Protein AF-A0A2Z2NK24-F1 (afdb_monomer)

Nearest PDB structures (foldseek):
  7zwc-assembly1_b  TM=3.150E-01  e=9.916E+00  Homo sapiens

Secondary structure (DSSP, 8-state):
-HHHHHHHHHHHHHHHHHHHHHHHHHHHHHS-HHHHHHTTB-HHHHHH-GGGTT-B-HHHHHHHHTT-TTTS-HHHHHHHHHHS-HHHHHHTT--GGGHHHHHHH--TT---TTSS---

Structure (mmCIF, N/CA/C/O backbone):
data_AF-A0A2Z2NK24-F1
#
_entry.id   AF-A0A2Z2NK24-F1
#
loop_
_atom_site.group_PDB
_atom_site.id
_atom_site.type_symbol
_atom_site.label_atom_id
_atom_site.label_alt_id
_atom_site.label_comp_id
_atom_site.label_asym_id
_atom_site.label_entity_id
_atom_site.label_seq_id
_atom_site.pdbx_PDB_ins_code
_atom_site.Cartn_x
_atom_site.Cartn_y
_atom_site.Cartn_z
_atom_site.occupancy
_atom_site.B_iso_or_equiv
_atom_site.auth_seq_id
_atom_site.auth_comp_id
_atom_site.auth_asym_id
_atom_site.auth_atom_id
_atom_site.pdbx_PDB_model_num
ATOM 1 N N . MET A 1 1 ? 9.407 29.960 6.168 1.00 57.56 1 MET A N 1
ATOM 2 C CA . MET A 1 1 ? 10.498 28.958 6.122 1.00 57.56 1 MET A CA 1
ATOM 3 C C . MET A 1 1 ? 10.018 27.529 6.436 1.00 57.56 1 MET A C 1
ATOM 5 O O . MET A 1 1 ? 10.221 26.653 5.610 1.00 57.56 1 MET A O 1
ATOM 9 N N . PHE A 1 2 ? 9.273 27.287 7.526 1.00 61.75 2 PHE A N 1
ATOM 10 C CA . PHE A 1 2 ? 8.741 25.956 7.913 1.00 61.75 2 PHE A CA 1
ATOM 11 C C . PHE A 1 2 ? 7.934 25.195 6.830 1.00 61.75 2 PHE A C 1
ATOM 13 O O . PHE A 1 2 ? 8.001 23.972 6.742 1.00 61.75 2 PHE A O 1
ATOM 20 N N . LYS A 1 3 ? 7.172 25.903 5.984 1.00 63.47 3 LYS A N 1
ATOM 21 C CA . LYS A 1 3 ? 6.334 25.298 4.926 1.00 63.47 3 LYS A CA 1
ATOM 22 C C . LYS A 1 3 ? 7.154 24.696 3.775 1.00 63.47 3 LYS A C 1
ATOM 24 O O . LYS A 1 3 ? 6.764 23.678 3.219 1.00 63.47 3 LYS A O 1
ATOM 29 N N . VAL A 1 4 ? 8.310 25.286 3.467 1.00 71.12 4 VAL A N 1
ATOM 30 C CA . VAL A 1 4 ? 9.213 24.805 2.408 1.00 71.12 4 VAL A CA 1
ATOM 31 C C . VAL A 1 4 ? 9.842 23.469 2.812 1.00 71.12 4 VAL A C 1
ATOM 33 O O . VAL A 1 4 ? 9.826 22.529 2.025 1.00 71.12 4 VAL A O 1
ATOM 36 N N . PHE A 1 5 ? 10.283 23.340 4.068 1.00 68.75 5 PHE A N 1
ATOM 37 C CA . PHE A 1 5 ? 10.809 22.080 4.603 1.00 68.75 5 PHE A CA 1
ATOM 38 C C . PHE A 1 5 ? 9.767 20.956 4.615 1.00 68.75 5 PHE A C 1
ATOM 40 O O . PHE A 1 5 ? 10.086 19.834 4.231 1.00 68.75 5 PHE A O 1
ATOM 47 N N . LYS A 1 6 ? 8.510 21.252 4.980 1.00 67.31 6 LYS A N 1
ATOM 48 C CA . LYS A 1 6 ? 7.413 20.269 4.916 1.00 67.31 6 LYS A CA 1
ATOM 49 C C . LYS A 1 6 ? 7.168 19.773 3.487 1.00 67.31 6 LYS A C 1
ATOM 51 O O . LYS A 1 6 ? 7.069 18.570 3.276 1.00 67.31 6 LYS A O 1
ATOM 56 N N . ASN A 1 7 ? 7.135 20.677 2.508 1.00 73.31 7 ASN A N 1
ATOM 57 C CA . ASN A 1 7 ? 6.953 20.304 1.103 1.00 73.31 7 ASN A CA 1
ATOM 58 C C . ASN A 1 7 ? 8.132 19.473 0.570 1.00 73.31 7 ASN A C 1
ATOM 60 O O . ASN A 1 7 ? 7.927 18.530 -0.190 1.00 73.31 7 ASN A O 1
ATOM 64 N N . MET A 1 8 ? 9.361 19.792 0.987 1.00 74.69 8 MET A N 1
ATOM 65 C CA . MET A 1 8 ? 10.560 19.047 0.597 1.00 74.69 8 MET A CA 1
ATOM 66 C C . MET A 1 8 ? 10.581 17.641 1.206 1.00 74.69 8 MET A C 1
ATOM 68 O O . MET A 1 8 ? 10.863 16.678 0.498 1.00 74.69 8 MET A O 1
ATOM 72 N N . ALA A 1 9 ? 10.209 17.506 2.483 1.00 73.25 9 ALA A N 1
ATOM 73 C CA . ALA A 1 9 ? 10.065 16.211 3.145 1.00 73.25 9 ALA A CA 1
ATOM 74 C C . ALA A 1 9 ? 9.001 15.340 2.458 1.00 73.25 9 ALA A C 1
ATOM 76 O O . ALA A 1 9 ? 9.265 14.182 2.149 1.00 73.25 9 ALA A O 1
ATOM 77 N N . GLN A 1 10 ? 7.843 15.918 2.120 1.00 74.06 10 GLN A N 1
ATOM 78 C CA . GLN A 1 10 ? 6.794 15.224 1.365 1.00 74.06 10 GLN A CA 1
ATOM 79 C C . GLN A 1 10 ? 7.254 14.817 -0.042 1.00 74.06 10 GLN A C 1
ATOM 81 O O . GLN A 1 10 ? 6.934 13.726 -0.512 1.00 74.06 10 GLN A O 1
ATOM 86 N N . GLY A 1 11 ? 8.007 15.678 -0.732 1.00 77.94 11 GLY A N 1
ATOM 87 C CA . GLY A 1 11 ? 8.591 15.357 -2.035 1.00 77.94 11 GLY A CA 1
ATOM 88 C C . GLY A 1 11 ? 9.585 14.198 -1.951 1.00 77.94 11 GLY A C 1
ATOM 89 O O . GLY A 1 11 ? 9.530 13.276 -2.764 1.00 77.94 11 GLY A O 1
ATOM 90 N N . TYR A 1 12 ? 10.442 14.207 -0.931 1.00 79.88 12 TYR A N 1
ATOM 91 C CA . TYR A 1 12 ? 11.410 13.146 -0.674 1.00 79.88 12 TYR A CA 1
ATOM 92 C C . TYR A 1 12 ? 10.738 11.816 -0.319 1.00 79.88 12 TYR A C 1
ATOM 94 O O . TYR A 1 12 ? 11.111 10.781 -0.861 1.00 79.88 12 TYR A O 1
ATOM 102 N N . GLU A 1 13 ? 9.708 11.835 0.525 1.00 75.62 13 GLU A N 1
ATOM 103 C CA . GLU A 1 13 ? 8.930 10.646 0.882 1.00 75.62 13 GLU A CA 1
ATOM 104 C C . GLU A 1 13 ? 8.256 10.023 -0.347 1.00 75.62 13 GLU A C 1
ATOM 106 O O . GLU A 1 13 ? 8.347 8.812 -0.572 1.00 75.62 13 GLU A O 1
ATOM 111 N N . ARG A 1 14 ? 7.642 10.852 -1.202 1.00 80.81 14 ARG A N 1
ATOM 112 C CA . ARG A 1 14 ? 7.060 10.402 -2.476 1.00 80.81 14 ARG A CA 1
ATOM 113 C C . ARG A 1 14 ? 8.117 9.807 -3.397 1.00 80.81 14 ARG A C 1
ATOM 115 O O . ARG A 1 14 ? 7.885 8.746 -3.971 1.00 80.81 14 ARG A O 1
ATOM 122 N N . TYR A 1 15 ? 9.271 10.459 -3.515 1.00 83.81 15 TYR A N 1
ATOM 123 C CA . TYR A 1 15 ? 10.386 9.971 -4.322 1.00 83.81 15 TYR A CA 1
ATOM 124 C C . TYR A 1 15 ? 10.916 8.625 -3.811 1.00 83.81 15 TYR A C 1
ATOM 126 O O . TYR A 1 15 ? 11.055 7.687 -4.592 1.00 83.81 15 TYR A O 1
ATOM 134 N N . MET A 1 16 ? 11.154 8.498 -2.504 1.00 88.00 16 MET A N 1
ATOM 135 C CA . MET A 1 16 ? 11.626 7.257 -1.884 1.00 88.00 16 MET A CA 1
ATOM 136 C C . MET A 1 16 ? 10.602 6.132 -2.016 1.00 88.00 16 MET A C 1
ATOM 138 O O . MET A 1 16 ? 10.975 5.005 -2.330 1.00 88.00 16 MET A O 1
ATOM 142 N N . THR A 1 17 ? 9.312 6.436 -1.871 1.00 86.94 17 THR A N 1
ATOM 143 C CA . THR A 1 17 ? 8.231 5.466 -2.087 1.00 86.94 17 THR A CA 1
ATOM 144 C C . THR A 1 17 ? 8.193 4.996 -3.538 1.00 86.94 17 THR A C 1
ATOM 146 O O . THR A 1 17 ? 8.135 3.795 -3.799 1.00 86.94 17 THR A O 1
ATOM 149 N N . LEU A 1 18 ? 8.264 5.925 -4.496 1.00 86.88 18 LEU A N 1
ATOM 150 C CA . LEU A 1 18 ? 8.297 5.602 -5.920 1.00 86.88 18 LEU A CA 1
ATOM 151 C C . LEU A 1 18 ? 9.512 4.727 -6.251 1.00 86.88 18 LEU A C 1
ATOM 153 O O . LEU A 1 18 ? 9.369 3.694 -6.900 1.00 86.88 18 LEU A O 1
ATOM 157 N N . ARG A 1 19 ? 10.693 5.103 -5.754 1.00 89.81 19 ARG A N 1
ATOM 158 C CA . ARG A 1 19 ? 11.936 4.361 -5.971 1.00 89.81 19 ARG A CA 1
ATOM 159 C C . ARG A 1 19 ? 11.895 2.974 -5.333 1.00 89.81 19 ARG A C 1
ATOM 161 O O . ARG A 1 19 ? 12.295 2.006 -5.971 1.00 89.81 19 ARG A O 1
ATOM 168 N N . GLY A 1 20 ? 11.361 2.867 -4.119 1.00 89.94 20 GLY A N 1
ATOM 169 C CA . GLY A 1 20 ? 11.149 1.592 -3.439 1.00 89.94 20 GLY A CA 1
ATOM 170 C C . GLY A 1 20 ? 10.230 0.669 -4.235 1.00 89.94 20 GLY A C 1
ATOM 171 O O . GLY A 1 20 ? 10.556 -0.499 -4.424 1.00 89.94 20 GLY A O 1
ATOM 172 N N . ARG A 1 21 ? 9.133 1.201 -4.790 1.00 92.38 21 ARG A N 1
ATOM 173 C CA . ARG A 1 21 ? 8.241 0.437 -5.674 1.00 92.38 21 ARG A CA 1
ATOM 174 C C . ARG A 1 21 ? 8.967 -0.028 -6.933 1.00 92.38 21 AR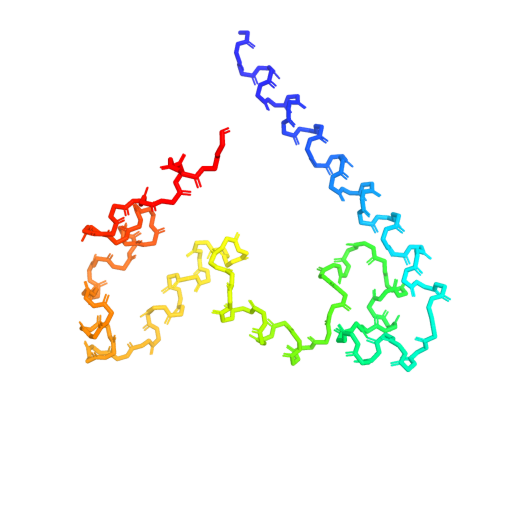G A C 1
ATOM 176 O O . ARG A 1 21 ? 8.876 -1.203 -7.259 1.00 92.38 21 ARG A O 1
ATOM 183 N N . ILE A 1 22 ? 9.723 0.840 -7.608 1.00 91.19 22 ILE A N 1
ATOM 184 C CA . ILE A 1 22 ? 10.498 0.458 -8.805 1.00 91.19 22 ILE A CA 1
ATOM 185 C C . ILE A 1 22 ? 11.414 -0.737 -8.502 1.00 91.19 22 ILE A C 1
ATOM 187 O O . ILE A 1 22 ? 11.353 -1.743 -9.204 1.00 91.19 22 ILE A O 1
ATOM 191 N N . LEU A 1 23 ? 12.189 -0.668 -7.418 1.00 90.69 23 LEU A N 1
ATOM 192 C CA . LEU A 1 23 ? 13.096 -1.752 -7.026 1.00 90.69 23 LEU A CA 1
ATOM 193 C C . LEU A 1 23 ? 12.344 -3.032 -6.637 1.00 90.69 23 LEU A C 1
ATOM 195 O O . LEU A 1 23 ? 12.729 -4.126 -7.046 1.00 90.69 23 LEU A O 1
ATOM 199 N N . ALA A 1 24 ? 11.248 -2.904 -5.885 1.00 92.56 24 ALA A N 1
ATOM 200 C CA . ALA A 1 24 ? 10.410 -4.041 -5.518 1.00 92.56 24 ALA A CA 1
ATOM 201 C C . ALA A 1 24 ? 9.829 -4.730 -6.762 1.00 92.56 24 ALA A C 1
ATOM 203 O O . ALA A 1 24 ? 9.846 -5.954 -6.844 1.00 92.56 24 ALA A O 1
ATOM 204 N N . ARG A 1 25 ? 9.379 -3.959 -7.760 1.00 94.25 25 ARG A N 1
ATOM 205 C CA . ARG A 1 25 ? 8.895 -4.484 -9.043 1.00 94.25 25 ARG A CA 1
ATOM 206 C C . ARG A 1 25 ? 9.967 -5.286 -9.757 1.00 94.25 25 ARG A C 1
ATOM 208 O O . ARG A 1 25 ? 9.695 -6.390 -10.208 1.00 94.25 25 ARG A O 1
ATOM 215 N N . GLU A 1 26 ? 11.167 -4.725 -9.883 1.00 93.25 26 GLU A N 1
ATOM 216 C CA . GLU A 1 26 ? 12.286 -5.397 -10.546 1.00 93.25 26 GLU A CA 1
ATOM 217 C C . GLU A 1 26 ? 12.627 -6.719 -9.861 1.00 93.25 26 GLU A C 1
ATOM 219 O O . GLU A 1 26 ? 12.864 -7.716 -10.538 1.00 93.25 26 GLU A O 1
ATOM 224 N N . HIS A 1 27 ? 12.604 -6.745 -8.527 1.00 92.50 27 HIS A N 1
ATOM 225 C CA . HIS A 1 27 ? 12.814 -7.969 -7.768 1.00 92.50 27 HIS A CA 1
ATOM 226 C C . HIS A 1 27 ? 11.685 -8.984 -7.996 1.00 92.50 27 HIS A C 1
ATOM 228 O O . HIS A 1 27 ? 11.953 -10.140 -8.304 1.00 92.50 27 HIS A O 1
ATOM 234 N N . LEU A 1 28 ? 10.424 -8.557 -7.899 1.00 92.56 28 LEU A N 1
ATOM 235 C CA . LEU A 1 28 ? 9.260 -9.428 -8.086 1.00 92.56 28 LEU A CA 1
ATOM 236 C C . LEU A 1 28 ? 9.167 -9.983 -9.513 1.00 92.56 28 LEU A C 1
ATOM 238 O O . LEU A 1 28 ? 8.809 -11.138 -9.694 1.00 92.56 28 LEU A O 1
ATOM 242 N N . LEU A 1 29 ? 9.551 -9.211 -10.533 1.00 93.62 29 LEU A N 1
ATOM 243 C CA . LEU A 1 29 ? 9.591 -9.688 -11.920 1.00 93.62 29 LEU A CA 1
ATOM 244 C C . LEU A 1 29 ? 10.633 -10.793 -12.155 1.00 93.62 29 LEU A C 1
ATOM 246 O O . LEU A 1 29 ? 10.505 -11.546 -13.123 1.00 93.62 29 LEU A O 1
ATOM 250 N N . ARG A 1 30 ? 11.651 -10.897 -11.291 1.00 93.31 30 ARG A N 1
ATOM 251 C CA . ARG A 1 30 ? 12.636 -11.990 -11.313 1.00 93.31 30 ARG A CA 1
ATOM 252 C C . ARG A 1 30 ? 12.139 -13.250 -10.608 1.00 93.31 30 ARG A C 1
ATOM 254 O O . ARG A 1 30 ? 12.725 -14.307 -10.816 1.00 93.31 30 ARG A O 1
ATOM 261 N N . CYS A 1 31 ? 11.103 -13.149 -9.776 1.00 92.19 31 CYS A N 1
ATOM 262 C CA . CYS A 1 31 ? 10.500 -14.308 -9.131 1.00 92.19 31 CYS A CA 1
ATOM 263 C C . CYS A 1 31 ? 9.705 -15.143 -10.143 1.00 92.19 31 CYS A C 1
ATOM 265 O O . CYS A 1 31 ? 9.209 -14.636 -11.155 1.00 92.19 31 CYS A O 1
ATOM 267 N N . ASP A 1 32 ? 9.592 -16.434 -9.844 1.00 93.12 32 ASP A N 1
ATOM 268 C CA . ASP A 1 32 ? 8.776 -17.370 -10.610 1.00 93.12 32 ASP A CA 1
ATOM 269 C C . ASP A 1 32 ? 7.279 -17.111 -10.385 1.00 93.12 32 ASP A C 1
ATOM 271 O O . ASP A 1 32 ? 6.868 -16.657 -9.312 1.00 93.12 32 ASP A O 1
ATOM 275 N N . ASP A 1 33 ? 6.453 -17.424 -11.382 1.00 87.44 33 ASP A N 1
ATOM 276 C CA . ASP A 1 33 ? 5.010 -17.179 -11.329 1.00 87.44 33 ASP A CA 1
ATOM 277 C C . ASP A 1 33 ? 4.328 -17.962 -10.205 1.00 87.44 33 ASP A C 1
ATOM 279 O O . ASP A 1 33 ? 3.402 -17.443 -9.578 1.00 87.44 33 ASP A O 1
ATOM 283 N N . ARG A 1 34 ? 4.827 -19.160 -9.871 1.00 89.12 34 ARG A N 1
ATOM 284 C CA . ARG A 1 34 ? 4.305 -19.928 -8.736 1.00 89.12 34 ARG A CA 1
ATOM 285 C C . ARG A 1 34 ? 4.566 -19.219 -7.410 1.00 89.12 34 ARG A C 1
ATOM 287 O O . ARG A 1 34 ? 3.658 -19.067 -6.603 1.00 89.12 34 ARG A O 1
ATOM 294 N N . MET A 1 35 ? 5.782 -18.706 -7.221 1.00 91.38 35 MET A N 1
ATOM 295 C CA . MET A 1 35 ? 6.154 -17.954 -6.019 1.00 91.38 35 MET A CA 1
ATOM 296 C C . MET A 1 35 ? 5.344 -16.656 -5.887 1.00 91.38 35 MET A C 1
ATOM 298 O O . MET A 1 35 ? 4.962 -16.270 -4.780 1.00 91.38 35 MET A O 1
ATOM 302 N N . LEU A 1 36 ? 5.078 -15.978 -7.009 1.00 91.56 36 LEU A N 1
ATOM 303 C CA . LEU A 1 36 ? 4.243 -14.778 -7.033 1.00 91.56 36 LEU A CA 1
ATOM 304 C C . LEU A 1 36 ? 2.798 -15.092 -6.641 1.00 91.56 36 LEU A C 1
ATOM 306 O O . LEU A 1 36 ? 2.252 -14.389 -5.790 1.00 91.56 36 LEU A O 1
ATOM 310 N N . ALA A 1 37 ? 2.215 -16.153 -7.203 1.00 86.12 37 ALA A N 1
ATOM 311 C CA . ALA A 1 37 ? 0.862 -16.591 -6.880 1.00 86.12 37 ALA A CA 1
ATOM 312 C C . ALA A 1 37 ? 0.729 -16.984 -5.401 1.00 86.12 37 ALA A C 1
ATOM 314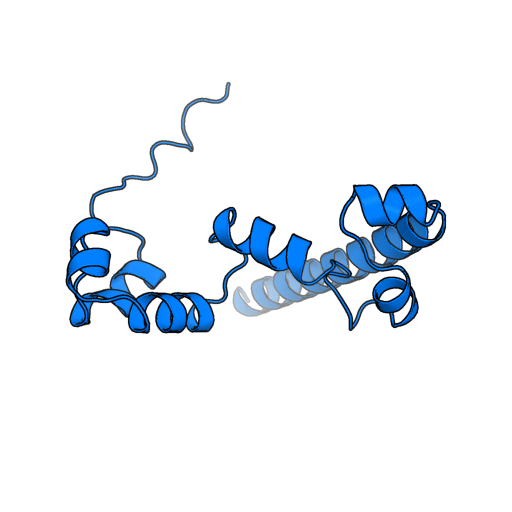 O O . ALA A 1 37 ? -0.160 -16.475 -4.719 1.00 86.12 37 ALA A O 1
ATOM 315 N N . ASP A 1 38 ? 1.671 -17.777 -4.878 1.00 88.31 38 ASP A N 1
ATOM 316 C CA . ASP A 1 38 ? 1.707 -18.186 -3.465 1.00 88.31 38 ASP A CA 1
ATOM 317 C C . ASP A 1 38 ? 1.818 -16.974 -2.515 1.00 88.31 38 ASP A C 1
ATOM 319 O O . ASP A 1 38 ? 1.311 -16.988 -1.395 1.00 88.31 38 ASP A O 1
ATOM 323 N N . SER A 1 39 ? 2.452 -15.891 -2.976 1.00 85.88 39 SER A N 1
ATOM 324 C CA . SER A 1 39 ? 2.618 -14.635 -2.229 1.00 85.88 39 SER A CA 1
ATOM 325 C C . SER A 1 39 ? 1.484 -13.615 -2.459 1.00 85.88 39 SER A C 1
ATOM 327 O O . SER A 1 39 ? 1.513 -12.511 -1.895 1.00 85.88 39 SER A O 1
ATOM 329 N N . GLY A 1 40 ? 0.502 -13.947 -3.305 1.00 89.00 40 GLY A N 1
ATOM 330 C CA . GLY A 1 40 ? -0.640 -13.095 -3.646 1.00 89.00 40 GLY A CA 1
ATOM 331 C C . GLY A 1 40 ? -0.317 -11.911 -4.569 1.00 89.00 40 GLY A C 1
ATOM 332 O O . GLY A 1 40 ? -0.999 -10.885 -4.511 1.00 89.00 40 GLY A O 1
ATOM 333 N N . PHE A 1 41 ? 0.735 -12.006 -5.389 1.00 92.00 41 PHE A N 1
ATOM 334 C CA . PHE A 1 41 ? 1.107 -11.003 -6.394 1.00 92.00 41 PHE A CA 1
ATOM 335 C C . PHE A 1 41 ? 0.660 -11.415 -7.802 1.00 92.00 41 PHE A C 1
ATOM 337 O O . PHE A 1 41 ? 0.721 -12.582 -8.176 1.00 92.00 41 PHE A O 1
ATOM 344 N N . SER A 1 42 ? 0.256 -10.435 -8.613 1.00 92.31 42 SER A N 1
ATOM 345 C CA . SER A 1 42 ? -0.151 -10.639 -10.007 1.00 92.31 42 SER A CA 1
ATOM 346 C C . SER A 1 42 ? 0.959 -10.243 -10.979 1.00 92.31 42 SER A C 1
ATOM 348 O O . SER A 1 42 ? 1.370 -9.079 -11.039 1.00 92.31 42 SER A O 1
ATOM 350 N N . ARG A 1 43 ? 1.395 -11.204 -11.804 1.00 91.69 43 ARG A N 1
ATOM 351 C CA . ARG A 1 43 ? 2.370 -10.994 -12.889 1.00 91.69 43 ARG A CA 1
ATOM 352 C C . ARG A 1 43 ? 1.902 -9.924 -13.880 1.00 91.69 43 ARG A C 1
ATOM 354 O O . ARG A 1 43 ? 2.703 -9.089 -14.290 1.00 91.69 43 ARG A O 1
ATOM 361 N N . GLY A 1 44 ? 0.611 -9.918 -14.220 1.00 91.06 44 GLY A N 1
ATOM 362 C CA . GLY A 1 44 ? 0.028 -8.938 -15.142 1.00 91.06 44 GLY A CA 1
ATOM 363 C C . GLY A 1 44 ? 0.119 -7.508 -14.607 1.00 91.06 44 GLY A C 1
ATOM 364 O O . GLY A 1 44 ? 0.609 -6.621 -15.301 1.00 91.06 44 GLY A O 1
ATOM 365 N N . LEU A 1 45 ? -0.241 -7.298 -13.334 1.00 91.56 45 LEU A N 1
ATOM 366 C CA . LEU A 1 45 ? -0.146 -5.978 -12.697 1.00 91.56 45 LEU A CA 1
ATOM 367 C C . LEU A 1 45 ? 1.311 -5.516 -12.560 1.00 91.56 45 LEU A C 1
ATOM 369 O O . LEU A 1 45 ? 1.620 -4.342 -12.756 1.00 91.56 45 LEU A O 1
ATOM 373 N N . LEU A 1 46 ? 2.234 -6.438 -12.260 1.00 93.50 46 LEU A N 1
ATOM 374 C CA . LEU A 1 46 ? 3.663 -6.125 -12.252 1.00 93.50 46 LEU A CA 1
ATOM 375 C C . LEU A 1 46 ? 4.134 -5.655 -13.631 1.00 93.50 46 LEU A C 1
ATOM 377 O O . LEU A 1 46 ? 4.912 -4.708 -13.709 1.00 93.50 46 LEU A O 1
ATOM 381 N N . GLN A 1 47 ? 3.670 -6.261 -14.724 1.00 93.38 47 GLN A N 1
ATOM 382 C CA . GLN A 1 47 ? 4.052 -5.842 -16.075 1.00 93.38 47 GLN A CA 1
ATOM 383 C C . GLN A 1 47 ? 3.526 -4.446 -16.427 1.00 93.38 47 GLN A C 1
ATOM 385 O O . GLN A 1 47 ? 4.298 -3.663 -16.978 1.00 93.38 47 GLN A O 1
ATOM 390 N N . GLU A 1 48 ? 2.304 -4.098 -16.012 1.00 92.12 48 GLU A N 1
ATOM 391 C CA . GLU A 1 48 ? 1.686 -2.777 -16.232 1.00 92.12 48 GLU A CA 1
ATOM 392 C C . GLU A 1 48 ? 2.509 -1.615 -15.641 1.00 92.12 48 GLU A C 1
ATOM 394 O O . GLU A 1 48 ? 2.543 -0.519 -16.197 1.00 92.12 48 GLU A O 1
ATOM 399 N N . GLY A 1 49 ? 3.255 -1.863 -14.560 1.00 90.75 49 GLY A N 1
ATOM 400 C CA . GLY A 1 49 ? 4.200 -0.894 -14.002 1.00 90.75 49 GLY A CA 1
ATOM 401 C C . GLY A 1 49 ? 3.771 -0.313 -12.660 1.00 90.75 49 GLY A C 1
ATOM 402 O O . GLY A 1 49 ? 2.841 -0.783 -12.019 1.00 90.75 49 GLY A O 1
ATOM 403 N N . VAL A 1 50 ? 4.481 0.716 -12.188 1.00 90.12 50 VAL A N 1
ATOM 404 C CA . VAL A 1 50 ? 4.295 1.295 -10.836 1.00 90.12 50 VAL A CA 1
ATOM 405 C C . VAL A 1 50 ? 2.946 1.984 -10.634 1.00 90.12 50 VAL A C 1
ATOM 407 O O . VAL A 1 50 ? 2.501 2.119 -9.494 1.00 90.12 50 VAL A O 1
ATOM 410 N N . SER A 1 51 ? 2.263 2.351 -11.716 1.00 87.88 51 SER A N 1
ATOM 411 C CA . SER A 1 51 ? 0.881 2.837 -11.687 1.00 87.88 51 SER A CA 1
ATOM 412 C C . SER A 1 51 ? -0.106 1.792 -11.161 1.00 87.88 51 SER A C 1
ATOM 414 O O . SER A 1 51 ? -1.048 2.166 -10.474 1.00 87.88 51 SER A O 1
ATOM 416 N N . ALA A 1 52 ? 0.144 0.503 -11.410 1.00 89.62 52 ALA A N 1
ATOM 417 C CA . ALA A 1 52 ? -0.707 -0.611 -10.987 1.00 89.62 52 ALA A CA 1
ATOM 418 C C . ALA A 1 52 ? -0.408 -1.115 -9.559 1.00 89.62 52 ALA A C 1
ATOM 420 O O . ALA A 1 52 ? -0.846 -2.198 -9.157 1.00 89.62 52 ALA A O 1
ATOM 421 N N . TRP A 1 53 ? 0.372 -0.357 -8.776 1.00 85.56 53 TRP A N 1
ATOM 422 C CA . TRP A 1 53 ? 0.572 -0.644 -7.354 1.00 85.56 53 TRP A CA 1
ATOM 423 C C . TRP A 1 53 ? -0.796 -0.707 -6.648 1.00 85.56 53 TRP A C 1
ATOM 425 O O . TRP A 1 53 ? -1.578 0.232 -6.807 1.00 85.56 53 TRP A O 1
ATOM 435 N N . PRO A 1 54 ? -1.101 -1.749 -5.845 1.00 89.50 54 PRO A N 1
ATOM 436 C CA . PRO A 1 54 ? -0.171 -2.615 -5.104 1.00 89.50 54 PRO A CA 1
ATOM 437 C C . PRO A 1 54 ? 0.244 -3.950 -5.747 1.00 89.50 54 PRO A C 1
ATOM 439 O O . PRO A 1 54 ? 0.846 -4.771 -5.059 1.00 89.50 54 PRO A O 1
ATOM 442 N N . TRP A 1 55 ? -0.048 -4.197 -7.028 1.00 92.38 55 TRP A N 1
ATOM 443 C CA . TRP A 1 55 ? 0.280 -5.449 -7.744 1.00 92.38 55 TRP A CA 1
ATOM 444 C C . TRP A 1 55 ? -0.224 -6.750 -7.108 1.00 92.38 55 TRP A C 1
ATOM 446 O O . TRP A 1 55 ? 0.226 -7.838 -7.470 1.00 92.38 55 TRP A O 1
ATOM 456 N N . ARG A 1 56 ? -1.151 -6.660 -6.157 1.00 89.06 56 ARG A N 1
ATOM 457 C CA . ARG A 1 56 ? -1.753 -7.814 -5.490 1.00 89.06 56 ARG A CA 1
ATOM 458 C C . ARG A 1 56 ? -3.007 -8.265 -6.218 1.00 89.06 56 ARG A C 1
ATOM 460 O O . ARG A 1 56 ? -3.705 -7.433 -6.796 1.00 89.06 56 ARG A O 1
ATOM 467 N N . THR A 1 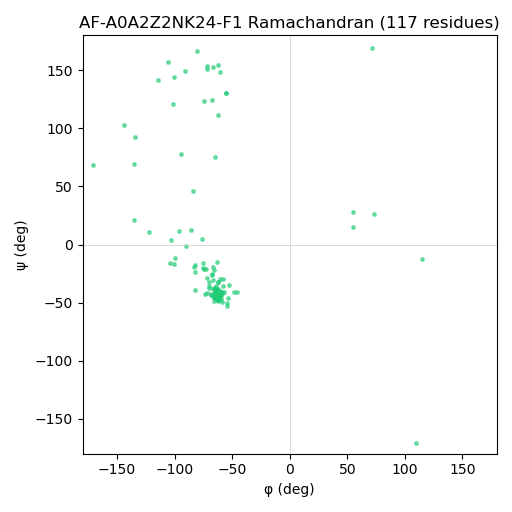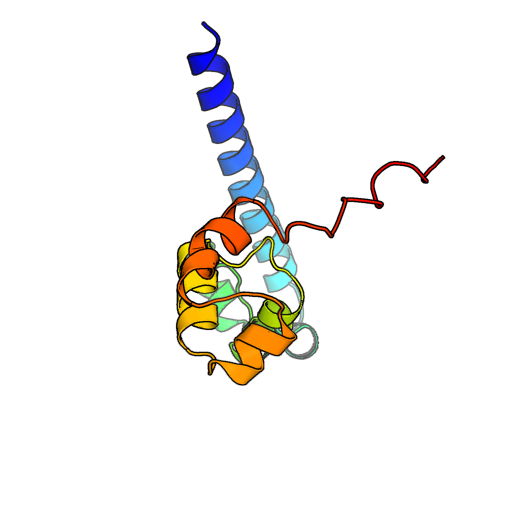57 ? -3.299 -9.560 -6.160 1.00 86.69 57 THR A N 1
ATOM 468 C CA . THR A 1 57 ? -4.598 -10.086 -6.601 1.00 86.69 57 THR A CA 1
ATOM 469 C C . THR A 1 57 ? -5.723 -9.494 -5.749 1.00 86.69 57 THR A C 1
ATOM 471 O O . THR A 1 57 ? -5.485 -9.094 -4.609 1.00 86.69 57 THR A O 1
ATOM 474 N N . MET A 1 58 ? -6.940 -9.425 -6.297 1.00 79.44 58 MET A N 1
ATOM 475 C CA . MET A 1 58 ? -8.108 -8.886 -5.584 1.00 79.44 58 MET A CA 1
ATOM 476 C C . MET A 1 58 ? -8.299 -9.591 -4.231 1.00 79.44 58 MET A C 1
ATOM 478 O O . MET A 1 58 ? -8.366 -8.941 -3.197 1.00 79.44 58 MET A O 1
ATOM 482 N N . GLU A 1 59 ? -8.202 -10.921 -4.224 1.00 78.25 59 GLU A N 1
ATOM 483 C CA . GLU A 1 59 ? -8.314 -11.759 -3.024 1.00 78.25 59 GLU A CA 1
ATOM 484 C C . GLU A 1 59 ? -7.265 -11.407 -1.953 1.00 78.25 59 GLU A C 1
ATOM 486 O O . GLU A 1 59 ? -7.577 -11.296 -0.767 1.00 78.25 59 GLU A O 1
ATOM 491 N N . ALA A 1 60 ? -6.013 -11.167 -2.360 1.00 78.50 60 ALA A N 1
ATOM 492 C CA . ALA A 1 60 ? -4.951 -10.765 -1.441 1.00 78.50 60 ALA A CA 1
ATOM 493 C C . ALA A 1 60 ? -5.120 -9.316 -0.945 1.00 78.50 60 ALA A C 1
ATOM 495 O O . ALA A 1 60 ? -4.682 -8.986 0.162 1.00 78.50 60 ALA A O 1
ATOM 496 N N . GLN A 1 61 ? -5.739 -8.437 -1.741 1.00 73.06 61 GLN A N 1
ATOM 497 C CA . GLN A 1 61 ? -6.076 -7.070 -1.332 1.00 73.06 61 GLN A CA 1
ATOM 498 C C . GLN A 1 61 ? -7.222 -7.055 -0.322 1.00 73.06 61 GLN A C 1
ATOM 500 O O . GLN A 1 61 ? -7.132 -6.350 0.684 1.00 73.06 61 GLN A O 1
ATOM 505 N N . ASP A 1 62 ? -8.249 -7.872 -0.534 1.00 70.19 62 ASP A N 1
ATOM 506 C CA . ASP A 1 62 ? -9.368 -8.000 0.395 1.00 70.19 62 ASP A CA 1
ATOM 507 C C . ASP A 1 62 ? -8.870 -8.536 1.740 1.00 70.19 62 ASP A C 1
ATOM 509 O O . ASP A 1 62 ? -9.069 -7.894 2.770 1.00 70.19 62 ASP A O 1
ATOM 513 N N . ALA A 1 63 ? -8.077 -9.615 1.732 1.00 68.75 63 ALA A N 1
ATOM 514 C CA . ALA A 1 63 ? -7.488 -10.193 2.942 1.00 68.75 63 ALA A CA 1
ATOM 515 C C . ALA A 1 63 ? -6.605 -9.203 3.732 1.00 68.75 63 ALA A C 1
ATOM 517 O O . ALA A 1 63 ? -6.601 -9.208 4.963 1.00 68.75 63 ALA A O 1
ATOM 518 N N . SER A 1 64 ? -5.872 -8.322 3.043 1.00 63.06 64 SER A N 1
ATOM 519 C CA . SER A 1 64 ? -5.021 -7.310 3.688 1.00 63.06 64 SER A CA 1
ATOM 520 C C . SER A 1 64 ? -5.785 -6.057 4.132 1.00 63.06 64 SER A C 1
ATOM 522 O O . SER A 1 64 ? -5.370 -5.396 5.089 1.00 63.06 64 SER A O 1
ATOM 524 N N . SER A 1 65 ? -6.934 -5.767 3.518 1.00 58.91 65 SER A N 1
ATOM 525 C CA . SER A 1 65 ? -7.817 -4.656 3.894 1.00 58.91 65 SER A CA 1
ATOM 526 C C . SER A 1 65 ? -8.473 -4.857 5.261 1.00 58.91 65 SER A C 1
ATOM 528 O O . SER A 1 65 ? -8.764 -3.876 5.945 1.00 58.91 65 SER A O 1
ATOM 530 N N . TYR A 1 66 ? -8.649 -6.103 5.703 1.00 54.84 66 TYR A N 1
ATOM 531 C CA . TYR A 1 66 ? -9.121 -6.404 7.059 1.00 54.84 66 TYR A CA 1
ATOM 532 C C . TYR A 1 66 ? -8.050 -6.177 8.140 1.00 54.84 66 TYR A C 1
ATOM 534 O O . TYR A 1 66 ? -8.393 -5.982 9.302 1.00 54.84 66 TYR A O 1
ATOM 542 N N . GLY A 1 67 ? -6.761 -6.175 7.775 1.00 48.78 67 GLY A N 1
ATOM 543 C CA . GLY A 1 67 ? -5.651 -6.196 8.734 1.00 48.78 67 GLY A CA 1
ATOM 544 C C . GLY A 1 67 ? -4.919 -4.871 8.952 1.00 48.78 67 GLY A C 1
ATOM 545 O O . GLY A 1 67 ? -4.178 -4.759 9.927 1.00 48.78 67 GLY A O 1
ATOM 546 N N . ASN A 1 68 ? -5.076 -3.867 8.078 1.00 49.84 68 ASN A N 1
ATOM 547 C CA . ASN A 1 68 ? -4.287 -2.636 8.184 1.00 49.84 68 ASN A CA 1
ATOM 548 C C . ASN A 1 68 ? -5.123 -1.348 8.022 1.00 49.84 68 ASN A C 1
ATOM 550 O O . ASN A 1 68 ? -5.274 -0.844 6.903 1.00 49.84 68 ASN A O 1
ATOM 554 N N . PRO A 1 69 ? -5.618 -0.754 9.127 1.00 51.81 69 PRO A N 1
ATOM 555 C CA . PRO A 1 69 ? -6.368 0.502 9.083 1.00 51.81 69 PRO A CA 1
ATOM 556 C C . PRO A 1 69 ? -5.535 1.688 8.568 1.00 51.81 69 PRO A C 1
ATOM 558 O O . PRO A 1 69 ? -6.112 2.695 8.173 1.00 51.81 69 PRO A O 1
ATOM 561 N N . ALA A 1 70 ? -4.199 1.579 8.508 1.00 52.00 70 ALA A N 1
ATOM 562 C CA . ALA A 1 70 ? -3.333 2.629 7.968 1.00 52.00 70 ALA A CA 1
ATOM 563 C C . ALA A 1 70 ? -3.350 2.718 6.428 1.00 52.00 70 ALA A C 1
ATOM 565 O O . ALA A 1 70 ? -2.900 3.720 5.874 1.00 52.00 70 ALA A O 1
ATOM 566 N N . LEU A 1 71 ? -3.849 1.687 5.730 1.00 51.75 71 LEU A N 1
ATOM 567 C CA . LEU A 1 71 ? -3.931 1.655 4.262 1.00 51.75 71 LEU A CA 1
ATOM 568 C C . LEU A 1 71 ? -5.329 1.980 3.722 1.00 51.75 71 LEU A C 1
ATOM 570 O O . LEU A 1 71 ? -5.454 2.327 2.546 1.00 51.75 71 LEU A O 1
ATOM 574 N N . LYS A 1 72 ? -6.378 1.915 4.554 1.00 60.00 72 LYS A N 1
ATOM 575 C CA . LYS A 1 72 ? -7.709 2.385 4.160 1.00 60.00 72 LYS A CA 1
ATOM 576 C C . LYS A 1 72 ? -7.721 3.909 4.166 1.00 60.00 72 LYS A C 1
ATOM 578 O O . LYS A 1 72 ? -7.436 4.549 5.175 1.00 60.00 72 LYS A O 1
ATOM 583 N N . SER A 1 73 ? -8.069 4.507 3.028 1.00 69.31 73 SER A N 1
ATOM 584 C CA . SER A 1 73 ? -8.307 5.948 2.979 1.00 69.31 73 SER A CA 1
ATOM 585 C C . SER A 1 73 ? -9.455 6.309 3.933 1.00 69.31 73 SER A C 1
ATOM 587 O O . SER A 1 73 ? -10.395 5.531 4.103 1.00 69.31 73 SER A O 1
ATOM 589 N N . ARG A 1 74 ? -9.417 7.510 4.528 1.00 72.31 74 ARG A N 1
ATOM 590 C CA . ARG A 1 74 ? -10.507 8.033 5.380 1.00 72.31 74 ARG A CA 1
ATOM 591 C C . ARG A 1 74 ? -11.876 7.882 4.708 1.00 72.31 74 ARG A C 1
ATOM 593 O O . ARG A 1 74 ? -12.843 7.503 5.356 1.00 72.31 74 ARG A O 1
ATOM 600 N N . ALA A 1 75 ? -11.945 8.143 3.402 1.00 74.81 75 ALA A N 1
ATOM 601 C CA . ALA A 1 75 ? -13.171 8.023 2.619 1.00 74.81 75 ALA A CA 1
ATOM 602 C C . ALA A 1 75 ? -13.678 6.574 2.534 1.00 74.81 75 ALA A C 1
ATOM 604 O O . ALA A 1 75 ? -14.875 6.339 2.701 1.00 74.81 75 ALA A O 1
ATOM 605 N N . GLN A 1 76 ? -12.777 5.606 2.337 1.00 76.38 76 GLN A N 1
ATOM 606 C CA . GLN A 1 76 ? -13.145 4.193 2.315 1.00 76.38 76 GLN A CA 1
ATOM 607 C C . GLN A 1 76 ? -13.624 3.730 3.692 1.00 76.38 76 GLN A C 1
ATOM 609 O O . GLN A 1 76 ? -14.681 3.123 3.794 1.00 76.38 76 GLN A O 1
ATOM 614 N N . ALA A 1 77 ? -12.912 4.097 4.760 1.00 79.75 77 ALA A N 1
ATOM 615 C CA . ALA A 1 77 ? -13.300 3.741 6.124 1.00 79.75 77 ALA A CA 1
ATOM 616 C C . ALA A 1 77 ? -14.685 4.296 6.507 1.00 79.75 77 ALA A C 1
ATOM 618 O O . ALA A 1 77 ? -15.489 3.590 7.106 1.00 79.75 77 ALA A O 1
ATOM 619 N N . ILE A 1 78 ? -14.995 5.540 6.120 1.00 83.44 78 ILE A N 1
ATOM 620 C CA . ILE A 1 78 ? -16.327 6.128 6.332 1.00 83.44 78 ILE A CA 1
ATOM 621 C C . ILE A 1 78 ? -17.391 5.383 5.518 1.00 83.44 78 ILE A C 1
ATOM 623 O O . ILE A 1 78 ? -18.489 5.163 6.021 1.00 83.44 78 ILE A O 1
ATOM 627 N N . THR A 1 79 ? -17.088 5.010 4.274 1.00 85.56 79 THR A N 1
ATOM 628 C CA . THR A 1 79 ? -18.029 4.292 3.398 1.00 85.56 79 THR A CA 1
ATOM 629 C C . THR A 1 79 ? -18.344 2.905 3.950 1.00 85.56 79 THR A C 1
ATOM 631 O O . THR A 1 79 ? -19.515 2.559 4.072 1.00 85.56 79 THR A O 1
ATOM 634 N N . ASP A 1 80 ? -17.316 2.168 4.370 1.00 82.38 80 ASP A N 1
ATOM 635 C CA . ASP A 1 80 ? -17.449 0.848 4.985 1.00 82.38 80 ASP A CA 1
ATOM 636 C C . ASP A 1 80 ? -18.254 0.928 6.294 1.00 82.38 80 ASP A C 1
ATOM 638 O O . ASP A 1 80 ? -19.1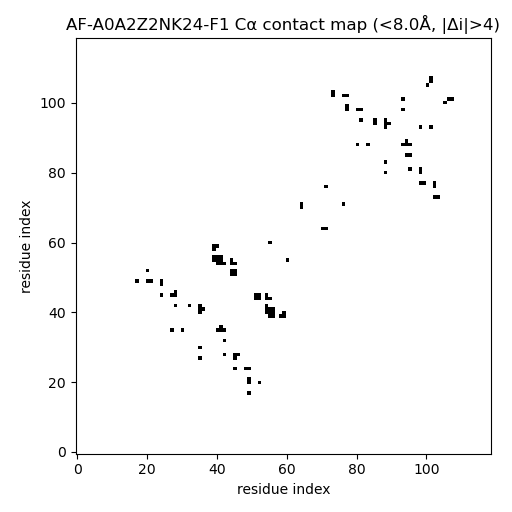80 0.158 6.507 1.00 82.38 80 ASP A O 1
ATOM 642 N N . LEU A 1 81 ? -17.978 1.902 7.168 1.00 86.38 81 LEU A N 1
ATOM 643 C CA . LEU A 1 81 ? -18.757 2.068 8.403 1.00 86.38 81 LEU A CA 1
ATOM 644 C C . LEU A 1 81 ? -20.204 2.496 8.125 1.00 86.38 81 LEU A C 1
ATOM 646 O O . LEU A 1 81 ? -21.110 2.146 8.875 1.00 86.38 81 LEU A O 1
ATOM 650 N N . LYS A 1 82 ? -20.456 3.241 7.044 1.00 87.44 82 LYS A N 1
ATOM 651 C CA . LYS A 1 82 ? -21.818 3.609 6.636 1.00 87.44 82 LYS A CA 1
ATOM 652 C C . LYS A 1 82 ? -22.598 2.432 6.042 1.00 87.44 82 LYS A C 1
ATOM 654 O O . LYS A 1 82 ? -23.827 2.512 6.041 1.00 87.44 82 LYS A O 1
ATOM 659 N N . SER A 1 83 ? -21.946 1.379 5.551 1.00 88.44 83 SER A N 1
ATOM 660 C CA . SER A 1 83 ? -22.644 0.190 5.044 1.00 88.44 83 SER A CA 1
ATOM 661 C C . SER A 1 83 ? -23.044 -0.795 6.146 1.00 88.44 83 SER A C 1
ATOM 663 O O . SER A 1 83 ? -23.968 -1.576 5.929 1.00 88.44 83 SER A O 1
ATOM 665 N N . LEU A 1 84 ? -22.422 -0.719 7.328 1.00 87.88 84 LEU A N 1
ATOM 666 C CA . LEU A 1 84 ? -22.801 -1.512 8.501 1.00 87.88 84 LEU A CA 1
ATOM 667 C C . LEU A 1 84 ? -24.188 -1.130 9.040 1.00 87.88 84 LEU A C 1
ATOM 669 O O . LEU A 1 84 ? -24.648 0.012 8.892 1.00 87.88 84 LEU A O 1
ATOM 673 N N . ASN A 1 85 ? -24.854 -2.088 9.686 1.00 87.94 85 ASN A N 1
ATOM 674 C CA . ASN A 1 85 ? -26.118 -1.864 10.383 1.00 87.94 85 ASN A CA 1
ATOM 675 C C . ASN A 1 85 ? -25.898 -1.239 11.778 1.00 87.94 85 ASN A C 1
ATOM 677 O O . ASN A 1 85 ? -24.785 -1.211 12.303 1.00 87.94 85 ASN A O 1
ATOM 681 N N . ASP A 1 86 ? -26.964 -0.726 12.398 1.00 85.81 86 ASP A N 1
ATOM 682 C CA . ASP A 1 86 ? -26.846 -0.008 13.674 1.00 85.81 86 ASP A CA 1
ATOM 683 C C . ASP A 1 86 ? -26.435 -0.914 14.855 1.00 85.81 86 ASP A C 1
ATOM 685 O O . ASP A 1 86 ? -25.808 -0.427 15.793 1.00 85.81 86 ASP A O 1
ATOM 689 N N . ALA A 1 87 ? -26.719 -2.220 14.802 1.00 85.25 87 ALA A N 1
ATOM 690 C CA . ALA A 1 87 ? -26.246 -3.198 15.786 1.00 85.25 87 ALA A CA 1
ATOM 691 C C . ALA A 1 87 ? -24.745 -3.501 15.618 1.00 85.25 87 ALA A C 1
ATOM 693 O O . ALA A 1 87 ? -24.010 -3.504 16.598 1.00 85.25 87 ALA A O 1
ATOM 694 N N . GLU A 1 88 ? -24.262 -3.654 14.382 1.00 82.12 88 GLU A N 1
ATOM 695 C CA . GLU A 1 88 ? -22.835 -3.826 14.073 1.00 82.12 88 GLU A CA 1
ATOM 696 C C . GLU A 1 88 ? -22.030 -2.577 14.452 1.00 82.12 88 GLU A C 1
ATOM 698 O O . GLU A 1 88 ? -20.933 -2.666 15.002 1.00 82.12 88 GLU A O 1
ATOM 703 N N . LEU A 1 89 ? -22.589 -1.389 14.210 1.00 84.12 89 LEU A N 1
ATOM 704 C CA . LEU A 1 89 ? -22.006 -0.132 14.672 1.00 84.12 89 LEU A CA 1
ATOM 705 C C . LEU A 1 89 ? -21.977 -0.052 16.206 1.00 84.12 89 LEU A C 1
ATOM 707 O O . LEU A 1 89 ? -20.963 0.369 16.767 1.00 84.12 89 LEU A O 1
ATOM 711 N N . ALA A 1 90 ? -23.041 -0.497 16.882 1.00 83.75 90 ALA A N 1
ATOM 712 C CA . ALA A 1 90 ? -23.113 -0.529 18.341 1.00 83.75 90 ALA A CA 1
ATOM 713 C C . ALA A 1 90 ? -22.089 -1.492 18.964 1.00 83.75 90 ALA A C 1
ATOM 715 O O . ALA A 1 90 ? -21.448 -1.122 19.949 1.00 83.75 90 ALA A O 1
ATOM 716 N N . ASP A 1 91 ? -21.850 -2.657 18.358 1.00 80.81 91 ASP A N 1
ATOM 717 C CA . ASP A 1 91 ? -20.783 -3.587 18.764 1.00 80.81 91 ASP A CA 1
ATOM 718 C C . ASP A 1 91 ? -19.397 -2.940 18.615 1.00 80.81 91 ASP A C 1
ATOM 720 O O . ASP A 1 91 ? -18.519 -3.046 19.481 1.00 80.81 91 ASP A O 1
ATOM 724 N N . LEU A 1 92 ? -19.221 -2.153 17.550 1.00 78.44 92 LEU A N 1
ATOM 725 C CA . LEU A 1 92 ? -18.058 -1.292 17.352 1.00 78.44 92 LEU A CA 1
ATOM 726 C C . LEU A 1 92 ? -18.093 -0.027 18.214 1.00 78.44 92 LEU A C 1
ATOM 728 O O . LEU A 1 92 ? -17.151 0.765 18.164 1.00 78.44 92 LEU A O 1
ATOM 732 N N . GLY A 1 93 ? -19.070 0.154 19.109 1.00 80.44 93 GLY A N 1
ATOM 733 C CA . GLY A 1 93 ? -19.202 1.307 20.013 1.00 80.44 93 GLY A CA 1
ATOM 734 C C . GLY A 1 93 ? -19.211 2.647 19.276 1.00 80.44 93 GLY A C 1
ATOM 735 O O . GLY A 1 93 ? -18.743 3.654 19.803 1.00 80.44 93 GLY A O 1
ATOM 736 N N . ILE A 1 94 ? -19.670 2.633 18.028 1.00 82.00 94 ILE A N 1
ATOM 737 C CA . ILE A 1 94 ? -19.780 3.781 17.139 1.00 82.00 94 ILE A CA 1
ATOM 738 C C . ILE A 1 94 ? -21.270 4.002 16.894 1.00 82.00 94 ILE A C 1
ATOM 740 O O . ILE A 1 94 ? -22.047 3.068 16.752 1.00 82.00 94 ILE A O 1
ATOM 744 N N . THR A 1 95 ? -21.685 5.259 16.827 1.00 85.62 95 THR A N 1
ATOM 745 C CA . THR A 1 95 ? -23.028 5.612 16.361 1.00 85.62 95 THR A CA 1
ATOM 746 C C . THR A 1 95 ? -22.925 6.203 14.965 1.00 85.62 95 THR A C 1
ATOM 748 O O . THR A 1 95 ? -21.883 6.748 14.597 1.00 85.62 95 THR A O 1
ATOM 751 N N . ARG A 1 96 ? -24.010 6.154 14.183 1.00 85.44 96 ARG A N 1
ATOM 752 C CA . ARG A 1 96 ? -24.071 6.746 12.832 1.00 85.44 96 ARG A CA 1
ATOM 753 C C . ARG A 1 96 ? -23.494 8.168 12.775 1.00 85.44 96 ARG A C 1
ATOM 755 O O . ARG A 1 96 ? -22.769 8.494 11.839 1.00 85.44 96 ARG A O 1
ATOM 762 N N . GLY A 1 97 ? -23.777 8.989 13.790 1.00 84.31 97 GLY A N 1
ATOM 763 C CA . GLY A 1 97 ? -23.293 10.370 13.889 1.00 84.31 97 GLY A CA 1
ATOM 764 C C . GLY A 1 97 ? -21.816 10.513 14.271 1.00 84.31 97 GLY A C 1
ATOM 765 O O . GLY A 1 97 ? -21.224 11.551 13.996 1.00 84.31 97 GLY A O 1
ATOM 766 N N . THR A 1 98 ? -21.197 9.489 14.864 1.00 84.12 98 THR A N 1
ATOM 767 C CA . THR A 1 98 ? -19.805 9.538 15.340 1.00 84.12 98 THR A CA 1
ATOM 768 C C . THR A 1 98 ? -18.821 8.810 14.426 1.00 84.12 98 THR A C 1
ATOM 770 O O . THR A 1 98 ? -17.637 8.761 14.751 1.00 84.12 98 THR A O 1
ATOM 773 N N . ILE A 1 99 ? -19.261 8.279 13.277 1.00 85.06 99 ILE A N 1
ATOM 774 C CA . ILE A 1 99 ? -18.407 7.573 12.303 1.00 85.06 99 ILE A CA 1
ATOM 775 C C . ILE A 1 99 ? -17.212 8.437 11.884 1.00 85.06 99 ILE A C 1
ATOM 777 O O . ILE A 1 99 ? -16.069 8.006 12.004 1.00 85.06 99 ILE A O 1
ATOM 781 N N . GLU A 1 100 ? -17.457 9.670 11.434 1.00 83.50 100 GLU A N 1
ATOM 782 C CA . GLU A 1 100 ? -16.388 10.540 10.921 1.00 83.50 100 GLU A CA 1
ATOM 783 C C . GLU A 1 100 ? -15.381 10.908 12.012 1.00 83.50 100 GLU A C 1
ATOM 785 O O . GLU A 1 100 ? -14.173 10.796 11.805 1.00 83.50 100 GLU A O 1
ATOM 790 N N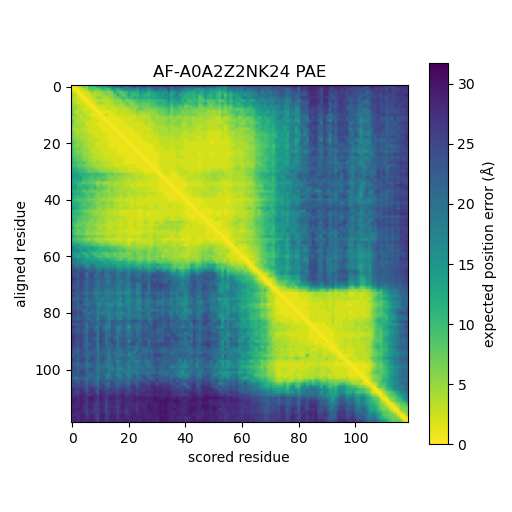 . GLN A 1 101 ? -15.879 11.246 13.205 1.00 79.75 101 GLN A N 1
ATOM 791 C CA . GLN A 1 101 ? -15.042 11.535 14.366 1.00 79.75 101 GLN A CA 1
ATOM 792 C C . GLN A 1 101 ? -14.229 10.308 14.797 1.00 79.75 101 GLN A C 1
ATOM 794 O O . GLN A 1 101 ? -13.058 10.443 15.142 1.00 79.75 101 GLN A O 1
ATOM 799 N N . SER A 1 102 ? -14.817 9.112 14.754 1.00 81.81 102 SER A N 1
ATOM 800 C CA . SER A 1 102 ? -14.155 7.866 15.166 1.00 81.81 102 SER A CA 1
ATOM 801 C C . SER A 1 102 ? -13.054 7.447 14.190 1.00 81.81 102 SER A C 1
ATOM 803 O O . SER A 1 102 ? -12.017 6.945 14.616 1.00 81.81 102 SER A O 1
ATOM 805 N N . VAL A 1 103 ? -13.247 7.690 12.889 1.00 80.88 103 VAL A N 1
ATOM 806 C CA . VAL A 1 103 ? -12.228 7.463 11.850 1.00 80.88 103 VAL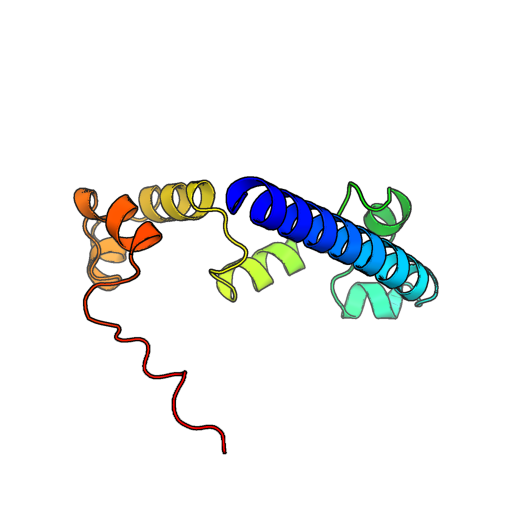 A CA 1
ATOM 807 C C . VAL A 1 103 ? -11.081 8.471 11.961 1.00 80.88 103 VAL A C 1
ATOM 809 O O . VAL A 1 103 ? -9.929 8.119 11.731 1.00 80.88 103 VAL A O 1
ATOM 812 N N . GLU A 1 104 ? -11.382 9.724 12.304 1.00 74.75 104 GLU A N 1
ATOM 813 C CA . GLU A 1 104 ? -10.393 10.807 12.358 1.00 74.75 104 GLU A CA 1
ATOM 814 C C . GLU A 1 104 ? -9.583 10.833 13.660 1.00 74.75 104 GLU A C 1
ATOM 816 O O . GLU A 1 104 ? -8.377 11.067 13.635 1.00 74.75 104 GLU A O 1
ATOM 821 N N . SER A 1 105 ? -10.230 10.559 14.791 1.00 71.50 105 SER A N 1
ATOM 822 C CA . SER A 1 105 ? -9.631 10.680 16.130 1.00 71.50 105 SER A CA 1
ATOM 823 C C . SER A 1 105 ? -9.167 9.340 16.706 1.00 71.50 105 SER A C 1
ATOM 825 O O . SER A 1 105 ? -8.506 9.312 17.743 1.00 71.50 105 SER A O 1
ATOM 827 N N . GLY A 1 106 ? -9.547 8.225 16.075 1.00 63.38 106 GLY A N 1
ATOM 828 C CA . GLY A 1 106 ? -9.558 6.921 16.731 1.00 63.38 106 GLY A CA 1
ATOM 829 C C . GLY A 1 106 ? -10.683 6.814 17.771 1.00 63.38 106 GLY A C 1
ATOM 830 O O . GLY A 1 106 ? -11.354 7.789 18.118 1.00 63.38 106 GLY A O 1
ATOM 831 N N . ARG A 1 107 ? -10.929 5.598 18.264 1.00 57.94 107 ARG A N 1
ATOM 832 C CA . ARG A 1 107 ? -12.007 5.314 19.225 1.00 57.94 107 ARG A CA 1
ATOM 833 C C . ARG A 1 107 ? -11.696 5.986 20.572 1.00 57.94 107 ARG A C 1
ATOM 835 O O . ARG A 1 107 ? -10.655 5.713 21.171 1.00 57.94 107 ARG A O 1
ATOM 842 N N . ALA A 1 108 ? -12.602 6.825 21.077 1.00 49.44 108 ALA A N 1
ATOM 843 C CA . ALA A 1 108 ? -12.479 7.412 22.411 1.00 49.44 108 ALA A CA 1
ATOM 844 C C . ALA A 1 108 ? -12.497 6.292 23.470 1.00 49.44 108 ALA A C 1
ATOM 846 O O . ALA A 1 108 ? -13.502 5.606 23.631 1.00 49.44 108 ALA A O 1
ATOM 847 N N . GLY A 1 109 ? -11.364 6.071 24.143 1.00 50.97 109 GLY A N 1
ATOM 848 C CA . GLY A 1 109 ? -11.185 5.007 25.141 1.00 50.97 109 GLY A CA 1
ATOM 849 C C . GLY A 1 109 ? -10.164 3.927 24.765 1.00 50.97 109 GLY A C 1
ATOM 850 O O . GLY A 1 109 ? -9.728 3.191 25.644 1.00 50.97 109 GLY A O 1
ATOM 851 N N . VAL A 1 110 ? -9.702 3.865 23.509 1.00 50.31 110 VAL A N 1
ATOM 852 C CA . VAL A 1 110 ? -8.523 3.064 23.134 1.00 50.31 110 VAL A CA 1
ATOM 853 C C . VAL A 1 110 ? -7.311 3.990 23.179 1.00 50.31 110 VAL A C 1
ATOM 855 O O . VAL A 1 110 ? -6.860 4.525 22.168 1.00 50.31 110 VAL A O 1
ATOM 858 N N . VAL A 1 111 ? -6.830 4.254 24.395 1.00 46.09 111 VAL A N 1
ATOM 859 C CA . VAL A 1 111 ? -5.526 4.893 24.608 1.00 46.09 111 VAL A CA 1
ATOM 860 C C . VAL A 1 111 ? -4.486 4.051 23.874 1.00 46.09 111 VAL A C 1
ATOM 862 O O . VAL A 1 111 ? -4.465 2.829 24.007 1.00 46.09 111 VAL A O 1
ATOM 865 N N . ALA A 1 112 ? -3.649 4.705 23.073 1.00 47.34 112 ALA A N 1
ATOM 866 C CA . ALA A 1 112 ? -2.535 4.094 22.366 1.00 47.34 112 ALA A CA 1
ATOM 867 C C . ALA A 1 112 ? -1.478 3.558 23.355 1.00 47.34 112 ALA A C 1
ATOM 869 O O . ALA A 1 112 ? -0.411 4.145 23.510 1.00 47.34 112 ALA A O 1
ATOM 870 N N . ASP A 1 113 ? -1.753 2.432 24.013 1.00 43.00 113 ASP A N 1
ATOM 871 C CA . ASP A 1 113 ? -0.824 1.737 24.912 1.00 43.00 113 ASP A CA 1
ATOM 872 C C . ASP A 1 113 ? 0.140 0.811 24.144 1.00 43.00 113 ASP A C 1
ATOM 874 O O . ASP A 1 113 ? 0.332 -0.349 24.484 1.00 43.00 113 ASP A O 1
ATOM 878 N N . GLN A 1 114 ? 0.738 1.291 23.046 1.00 45.75 1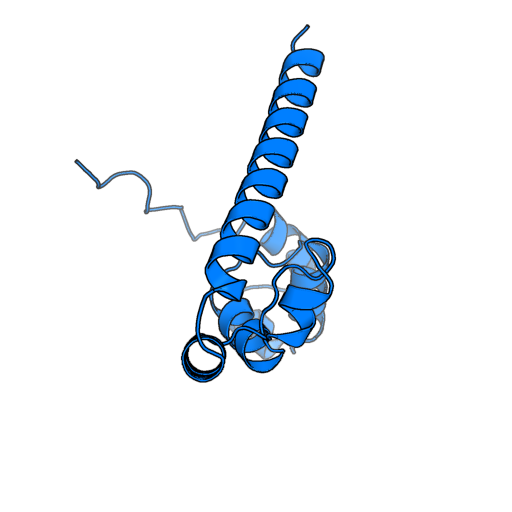14 GLN A N 1
ATOM 879 C CA . GLN A 1 114 ? 1.723 0.502 22.282 1.00 45.75 114 GLN A CA 1
ATOM 880 C C . GLN A 1 114 ? 2.985 1.268 21.859 1.00 45.75 114 GLN A C 1
ATOM 882 O O . GLN A 1 114 ? 3.701 0.834 20.959 1.00 45.75 114 GLN A O 1
ATOM 887 N N . ARG A 1 115 ? 3.332 2.385 22.515 1.00 43.38 115 ARG A N 1
ATOM 888 C CA . ARG A 1 115 ? 4.614 3.080 22.248 1.00 43.38 115 ARG A CA 1
ATOM 889 C C . ARG A 1 115 ? 5.559 3.270 23.434 1.00 43.38 115 ARG A C 1
ATOM 891 O O . ARG A 1 115 ? 6.580 3.926 23.273 1.00 43.38 115 ARG A O 1
ATOM 898 N N . GLN A 1 116 ? 5.313 2.634 24.577 1.00 43.66 116 GLN A N 1
ATOM 899 C CA . GLN A 1 116 ? 6.281 2.601 25.682 1.00 43.66 116 GLN A CA 1
ATOM 900 C C . GLN A 1 116 ? 6.414 1.193 26.266 1.00 43.66 116 GLN A C 1
ATOM 902 O O . GLN A 1 116 ? 5.972 0.943 27.378 1.00 43.66 116 GLN A O 1
ATOM 907 N N . LYS A 1 117 ? 7.004 0.264 25.504 1.00 37.72 117 LYS A N 1
ATOM 908 C CA . LYS A 1 117 ? 7.698 -0.933 26.025 1.00 37.72 117 LYS A CA 1
ATOM 909 C C . LYS A 1 117 ? 8.442 -1.640 24.888 1.00 37.72 117 LYS A C 1
ATOM 911 O O . LYS A 1 117 ? 8.093 -2.732 24.459 1.00 37.72 117 LYS A O 1
ATOM 916 N N . ALA A 1 118 ? 9.478 -0.982 24.387 1.00 36.06 118 ALA A N 1
ATOM 917 C CA . ALA A 1 118 ? 10.574 -1.642 23.693 1.00 36.06 118 ALA A CA 1
ATOM 918 C C . ALA A 1 118 ? 11.854 -0.881 24.057 1.00 36.06 118 ALA A C 1
ATOM 920 O O . ALA A 1 118 ? 12.033 0.235 23.583 1.00 36.06 118 ALA A O 1
ATOM 921 N N . ALA A 1 119 ? 12.612 -1.510 24.964 1.00 35.91 119 ALA A N 1
ATOM 922 C CA . ALA A 1 119 ? 14.029 -1.346 25.318 1.00 35.91 119 ALA A CA 1
ATOM 923 C C . ALA A 1 119 ? 14.623 0.072 25.376 1.00 35.91 119 ALA A C 1
ATOM 925 O O . ALA A 1 119 ? 14.879 0.670 24.309 1.00 35.91 119 ALA A O 1
#

Mean predicted aligned error: 13.92 Å

Radius of gyration: 19.09 Å; Cα contacts (8 Å, |Δi|>4): 63; chains: 1; bounding box: 41×49×42 Å

Solvent-accessible surface area (backbone atoms only — not comparable to full-atom values): 7258 Å² total; per-residue (Å²): 114,75,66,60,55,51,53,49,52,53,50,49,53,52,48,52,51,52,51,50,49,53,54,51,46,59,54,56,70,70,50,54,69,66,62,31,50,78,70,32,37,32,69,67,34,54,69,74,33,81,85,44,62,86,27,48,34,69,71,48,47,55,64,48,60,80,75,37,78,89,74,51,49,72,69,53,52,47,50,56,61,66,71,50,53,74,65,60,30,47,75,68,74,40,50,90,89,40,46,66,56,37,73,72,72,45,59,92,85,67,72,83,87,80,81,86,88,79,135

pLDDT: mean 77.11, std 15.68, range [35.91, 94.25]

Sequence (119 aa):
MFKVFKNMAQGYERYMTLRGRILAREHLLRCDDRMLADSGFSRGLLQEGVSAWPWRTMEAQDASSYGNPALKSRAQAITDLKSLNDAELADLGITRGTIEQSVESGRAGVVADQRQKAA

Organism: NCBI:txid1192854

Foldseek 3Di:
DVVVVVVVVVVVVVVVVLVVQQVVLVVVLPDDPVVCVVVQAAPVLSVVDPVSPPRGDPVVVVVVVVPDLPPQDLVNQLVVLVVDDQVVCVVVVHGNVCSSVCSVVPDVPPDPPPPPDDD

=== Feature glossary ===
Feature key, reading from the visual/contextual features back to the raw sequence:

Rendered structure images. Six rendered views show the 3D structure from the faces of a cube — i.e. along ±x, ±y, ±z. Rendering representation is drawn randomly per protein from cartoon (secondary-structure ribbons), sticks (backbone bonds), or molecular surface; coloring is either N→C rainbow (blue at the N-terminus through red at the C-terminus) or one color per chain.

Contact-map, Ramachandran, and PAE plots. The contact map is a binary N×N matrix image: pixel (i, 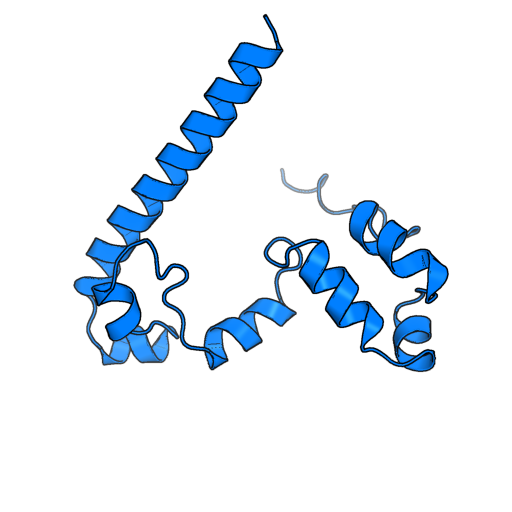j) is dark where Cα_i and Cα_j are within 8 Å and |i−j|>4. Because the |i−j|>4 filter removes local helical contacts, off-diagonal stripes parallel to the main diagonal indicate parallel β-sheets; stripes perpendicular to it indicate antiparallel β-sheets. The Ramachandran plot scatters every residue's (φ, ψ) pair against the sterically allowed regions. The PAE heatmap renders the predicted-aligned-error matrix.

InterPro / GO / CATH / organism. Database cross-references. InterPro integrates a dozen domain/family signature databases into unified entries with residue-range hits. GO terms attach function/process/location labels with evidence codes. CATH codes position the fold in a four-level structural taxonomy. Organism is the NCBI-taxonomy species name.

Nearest PDB structures. The Foldseek neighbor list gives the closest experimentally determined structures in the PDB, ranked by structural alignment. TM-score near 1 means near-identical fold; near 0.3 means only rough topology match. This is how one finds what a novel AlphaFold prediction most resembles in the solved-structure universe.

Predicted aligned error. PAE(i, j) answers: if I align the predicted and true structures on residue i, how far off (in Å) do I expect residue j to be? A block-diagonal PAE matrix with low values on the blocks and high values off-diagonal is the signature of a multi-domain protein with confidently predicted domains but uncertain inter-domain orientation.

Solvent-accessible surface area. Accessible surface area quantifies burial. A residue with SASA near zero is packed into the hydrophobic core; one with SASA >100 Å² sits on the surface. Computed here via the Shrake–Rupley numerical algorithm with a 1.4 Å probe.

B-factor. B-factor (Debye–Waller factor) reflects atomic displacement in the crystal lattice. It is an experimental observable (units Å²), not a prediction; low values mean the atom is pinned down, high values mean it moves or is heterogeneous across the crystal.

pLDDT. For AlphaFold models, the B-factor field carries pLDDT — the model's own estimate of local accuracy on a 0–100 scale. Regions with pLDDT<50 should be treated as essentially unmodeled; they often correspond to intrinsically disordered segments.

Backbone torsions (φ/ψ). φ (phi) and ψ (psi) are the two rotatable backbone dihedrals per residue: φ is the C(i-1)–N–Cα–C torsion, ψ is the N–Cα–C–N(i+1) torsion, both in degrees on (−180°, 180°]. α-helical residues cluster near (−60°, −45°); β-strand residues near (−120°, +130°). A Ramachandran plot is simply a scatter of (φ, ψ) for every residue.

Radius of gyration, Cα contacts, bounding box. Radius of gyration (Rg) is the root-mean-square distance of Cα atoms from their centroid — a single number for overall size and compactness. A globular domain of N residues has Rg ≈ 2.2·N^0.38 Å; an extended or disordered chain has a much larger Rg. The Cα contact count is the number of residue pairs whose Cα atoms are within 8 Å and are more than four positions apart in sequence — a standard proxy for tertiary packing density. The bounding box is the smallest axis-aligned box enclosing all Cα atoms.

Secondary structure (3-state, P-SEA). Three-state secondary structure (P-SEA) collapses the eight DSSP classes into helix (a), strand (b), and coil (c). P-SEA assigns these from Cα geometry alone — distances and angles — without requiring backbone oxygens, so it works on any Cα trace.

Secondary structure (8-state, DSSP). DSSP 8-state secondary structure assigns each residue one of H (α-helix), G (3₁₀-helix), I (π-helix), E (extended β-strand), B (isolated β-bridge), T (hydrogen-bonded turn), S (bend), or '-' (coil). The assignment is computed from backbone hydrogen-bond geometry via the Kabsch–Sander algorithm.

Foldseek 3Di. A 3Di character summarizes, for each residue, the relative orientation of the Cα frame of its nearest spatial neighbor. Because it encodes fold topology rather than chemistry, 3Di alignments detect remote structural similarity that sequence alignment misses.

mmCIF coordinates. The mmCIF block holds the 3D Cartesian coordinates of each backbone atom (N, Cα, C, O) in ångströms. mmCIF is the PDB's canonical archive format — a tagged-loop text representation of the atomic model.

Sequence. Sequence gives the chain of amino acids in standard one-letter code (A=alanine, C=cysteine, …, Y=tyrosine), read N→C. It is the only feature that is directly encoded by the gene; all structural features are derived from the folded form of this sequence.